Protein AF-E7C5J9-F1 (afdb_monomer_lite)

Structure (mmCIF, N/CA/C/O backbone):
data_AF-E7C5J9-F1
#
_entry.id   AF-E7C5J9-F1
#
loop_
_atom_site.group_PDB
_atom_site.id
_atom_site.type_symbol
_atom_site.label_atom_id
_atom_site.label_alt_id
_atom_site.label_comp_id
_atom_site.label_asym_id
_atom_site.label_entity_id
_atom_site.label_seq_id
_atom_site.pdbx_PDB_ins_code
_atom_site.Cartn_x
_atom_site.Cartn_y
_atom_site.Cartn_z
_atom_site.occupancy
_atom_site.B_iso_or_e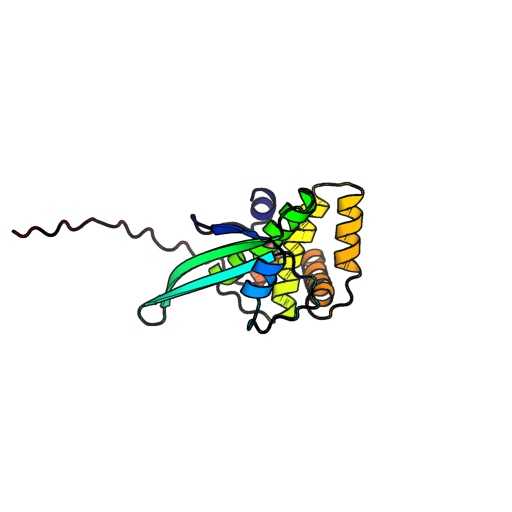quiv
_atom_site.auth_seq_id
_atom_site.auth_comp_id
_atom_site.auth_asym_id
_atom_site.auth_atom_id
_atom_site.pdbx_PDB_model_num
ATOM 1 N N . MET A 1 1 ? -9.333 -7.539 -5.485 1.00 80.88 1 MET A N 1
ATOM 2 C CA . MET A 1 1 ? -8.219 -7.626 -6.460 1.00 80.88 1 MET A CA 1
ATOM 3 C C . MET A 1 1 ? -7.598 -9.024 -6.401 1.00 80.88 1 MET A C 1
ATOM 5 O O . MET A 1 1 ? -7.266 -9.456 -5.305 1.00 80.88 1 MET A O 1
ATOM 9 N N . LYS A 1 2 ? -7.458 -9.752 -7.526 1.00 88.38 2 LYS A N 1
ATOM 10 C CA . LYS A 1 2 ? -6.953 -11.150 -7.525 1.00 88.38 2 LYS A CA 1
ATOM 11 C C . LYS A 1 2 ? -5.525 -11.274 -6.967 1.00 88.38 2 LYS A C 1
ATOM 13 O O . LYS A 1 2 ? -5.235 -12.216 -6.237 1.00 88.38 2 LYS A O 1
ATOM 18 N N . THR A 1 3 ? -4.666 -10.301 -7.271 1.00 94.06 3 THR A N 1
ATOM 19 C CA . THR A 1 3 ? -3.263 -10.265 -6.836 1.00 94.06 3 THR A CA 1
ATOM 20 C C . THR A 1 3 ? -3.117 -10.287 -5.314 1.00 94.06 3 THR A C 1
ATOM 22 O O . THR A 1 3 ? -2.471 -11.189 -4.794 1.00 94.06 3 THR A O 1
ATOM 25 N N . LEU A 1 4 ? -3.787 -9.382 -4.592 1.00 95.50 4 LEU A N 1
ATOM 26 C CA . LEU A 1 4 ? -3.770 -9.357 -3.122 1.00 95.50 4 LEU A CA 1
ATOM 27 C C . LEU A 1 4 ? -4.376 -10.631 -2.506 1.00 95.50 4 LEU A C 1
ATOM 29 O O . LEU A 1 4 ? -3.771 -11.244 -1.629 1.00 95.50 4 LEU A O 1
ATOM 33 N N . ASN A 1 5 ? -5.516 -11.102 -3.030 1.00 93.69 5 ASN A N 1
ATOM 34 C CA . ASN A 1 5 ? -6.182 -12.297 -2.496 1.00 93.69 5 ASN A CA 1
ATOM 35 C C . ASN A 1 5 ? -5.276 -13.537 -2.516 1.00 93.69 5 ASN A C 1
ATOM 37 O O . ASN A 1 5 ? -5.322 -14.350 -1.601 1.00 93.69 5 ASN A O 1
ATOM 41 N N . SER A 1 6 ? -4.438 -13.678 -3.544 1.00 94.94 6 SER A N 1
ATOM 42 C CA . SER A 1 6 ? -3.557 -14.845 -3.687 1.00 94.94 6 SER A CA 1
ATOM 43 C C . SER A 1 6 ? -2.428 -14.939 -2.653 1.00 94.94 6 SER A C 1
ATOM 45 O O . SER A 1 6 ? -1.727 -15.943 -2.631 1.00 94.94 6 SER A O 1
ATOM 47 N N . VAL A 1 7 ? -2.226 -13.904 -1.832 1.00 95.62 7 VAL A N 1
ATOM 48 C CA . VAL A 1 7 ? -1.272 -13.922 -0.712 1.00 95.62 7 VAL A CA 1
ATOM 49 C C . VAL A 1 7 ? -1.974 -13.836 0.648 1.00 95.62 7 VAL A C 1
ATOM 51 O O . VAL A 1 7 ? -1.340 -13.523 1.645 1.00 95.62 7 VAL A O 1
ATOM 54 N N . GLY A 1 8 ? -3.290 -14.073 0.694 1.00 93.94 8 GLY A N 1
ATOM 55 C CA . GLY A 1 8 ? -4.089 -14.001 1.925 1.00 93.94 8 GLY A CA 1
ATOM 56 C C . GLY A 1 8 ? -4.650 -12.610 2.249 1.00 93.94 8 GLY A C 1
ATOM 57 O O . GLY A 1 8 ? -5.379 -12.448 3.228 1.00 93.94 8 GLY A O 1
ATOM 58 N N . ILE A 1 9 ? -4.387 -11.600 1.413 1.00 93.38 9 ILE A N 1
ATOM 59 C CA . ILE A 1 9 ? -4.916 -10.242 1.596 1.00 93.38 9 ILE A CA 1
ATOM 60 C C . ILE A 1 9 ? -6.264 -10.131 0.880 1.00 93.38 9 ILE A C 1
ATOM 62 O O . ILE A 1 9 ? -6.355 -9.799 -0.302 1.00 93.38 9 ILE A O 1
ATOM 66 N N . GLY A 1 10 ? -7.326 -10.426 1.624 1.00 90.00 10 GLY A N 1
ATOM 67 C CA . GLY A 1 10 ? -8.706 -10.334 1.162 1.00 90.00 10 GLY A CA 1
ATOM 68 C C . GLY A 1 10 ? -9.680 -9.987 2.286 1.00 90.00 10 GLY A C 1
ATOM 69 O O . GLY A 1 10 ? -9.298 -9.469 3.339 1.00 90.00 10 GLY A O 1
ATOM 70 N N . GLY A 1 11 ? -10.961 -10.289 2.060 1.00 85.88 11 GLY A N 1
ATOM 71 C CA . GLY A 1 11 ? -12.029 -9.948 3.005 1.00 85.88 11 GLY A CA 1
ATOM 72 C C . GLY A 1 11 ? -12.323 -8.448 3.059 1.00 85.88 11 GLY A C 1
ATOM 73 O O . GLY A 1 11 ? -12.707 -7.942 4.104 1.00 85.88 11 GLY A O 1
ATOM 74 N N . PHE A 1 12 ? -12.101 -7.738 1.949 1.00 87.31 12 PHE A N 1
ATOM 75 C CA . PHE A 1 12 ? -12.487 -6.336 1.827 1.00 87.31 12 PHE A CA 1
ATOM 76 C C . PHE A 1 12 ? -14.011 -6.177 1.963 1.00 87.31 12 PHE A C 1
ATOM 78 O O . PHE A 1 12 ? -14.749 -7.077 1.538 1.00 87.31 12 PHE A O 1
ATOM 85 N N . PRO A 1 13 ? -14.492 -5.037 2.489 1.00 85.56 13 PRO A N 1
ATOM 86 C CA . PRO A 1 13 ? -15.911 -4.708 2.493 1.00 85.56 13 PRO A CA 1
ATOM 87 C C . PRO A 1 13 ? -16.508 -4.782 1.086 1.00 85.56 13 PRO A C 1
ATOM 89 O O . PRO A 1 13 ? -15.818 -4.568 0.087 1.00 85.56 13 PRO A O 1
ATOM 92 N N . ARG A 1 14 ? -17.810 -5.088 1.001 1.00 78.25 14 ARG A N 1
ATOM 93 C CA . ARG A 1 14 ? -18.513 -5.211 -0.291 1.00 78.25 14 ARG A CA 1
ATOM 94 C C . ARG A 1 14 ? -18.443 -3.927 -1.111 1.00 78.25 14 ARG A C 1
ATOM 96 O O . ARG A 1 14 ? -18.386 -3.999 -2.334 1.00 78.25 14 ARG A O 1
ATOM 103 N N . GLU A 1 15 ? -18.441 -2.785 -0.434 1.00 86.38 15 GLU A N 1
ATOM 104 C CA . GLU A 1 15 ? -18.420 -1.469 -1.053 1.00 86.38 15 GLU A CA 1
ATOM 105 C C . GLU A 1 15 ? -17.165 -0.716 -0.623 1.00 86.38 15 GLU A C 1
ATOM 107 O O . GLU A 1 15 ? -17.051 -0.211 0.491 1.00 86.38 15 GLU A O 1
ATOM 112 N N . VAL A 1 16 ? -16.206 -0.650 -1.541 1.00 93.19 16 VAL A N 1
ATOM 113 C CA . VAL A 1 16 ? -15.041 0.223 -1.445 1.00 93.19 16 VAL A CA 1
ATOM 114 C C . VAL A 1 16 ? -15.164 1.234 -2.577 1.00 93.19 16 VAL A C 1
ATOM 116 O O . VAL A 1 16 ? -15.090 0.874 -3.754 1.00 93.19 16 VAL A O 1
ATOM 119 N N . GLY A 1 17 ? -15.412 2.498 -2.235 1.00 95.94 17 GLY A N 1
ATOM 120 C CA . GLY A 1 17 ? -15.543 3.561 -3.222 1.00 95.94 17 GLY A CA 1
ATOM 121 C C . GLY A 1 17 ? -14.206 3.815 -3.908 1.00 95.94 17 GLY A C 1
ATOM 122 O O . GLY A 1 17 ? -13.194 3.969 -3.237 1.00 95.94 17 GLY A O 1
ATOM 123 N N . ILE A 1 18 ? -14.189 3.895 -5.237 1.00 96.56 18 ILE A N 1
ATOM 124 C CA . ILE A 1 18 ? -12.999 4.289 -6.001 1.00 96.56 18 ILE A CA 1
ATOM 125 C C . ILE A 1 18 ? -13.333 5.556 -6.788 1.00 96.56 18 ILE A C 1
ATOM 127 O O . ILE A 1 18 ? -14.399 5.669 -7.409 1.00 96.56 18 ILE A O 1
ATOM 131 N N . ARG A 1 19 ? -12.438 6.542 -6.727 1.00 97.56 19 ARG A N 1
ATOM 132 C CA . ARG A 1 19 ? -12.560 7.836 -7.399 1.00 97.56 19 ARG A CA 1
ATOM 133 C C . ARG A 1 19 ? -11.245 8.167 -8.093 1.00 97.56 19 ARG A C 1
ATOM 135 O O . ARG A 1 19 ? -10.220 8.314 -7.440 1.00 97.56 19 ARG A O 1
ATOM 142 N N . LEU A 1 20 ? -11.283 8.312 -9.413 1.00 97.50 20 LEU A N 1
ATOM 143 C CA . LEU A 1 20 ? -10.169 8.893 -10.155 1.00 97.50 20 LEU A CA 1
ATOM 144 C C . LEU A 1 20 ? -10.219 10.415 -9.997 1.00 97.50 20 LEU A C 1
ATOM 146 O O . LEU A 1 20 ? -11.260 11.023 -10.247 1.00 97.50 20 LEU A O 1
ATOM 150 N N . VAL A 1 21 ? -9.115 11.019 -9.572 1.00 96.75 21 VAL A N 1
ATOM 151 C CA . VAL A 1 21 ? -9.021 12.452 -9.265 1.00 96.75 21 VAL A CA 1
ATOM 152 C C . VAL A 1 21 ? -7.814 13.082 -9.945 1.00 96.75 21 VAL A C 1
A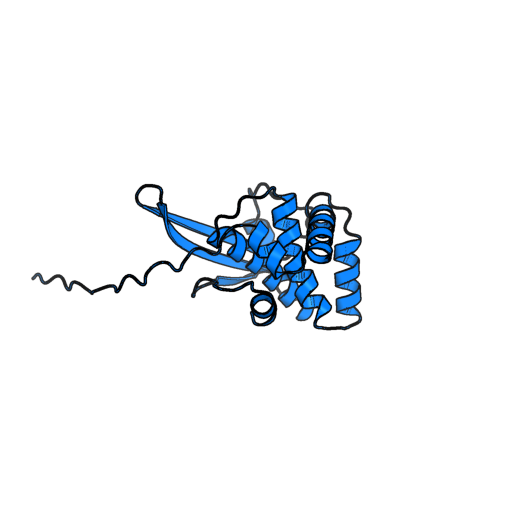TOM 154 O O . VAL A 1 21 ? -6.836 12.402 -10.246 1.00 96.75 21 VAL A O 1
ATOM 157 N N . ASP A 1 22 ? -7.869 14.383 -10.210 1.00 95.62 22 ASP A N 1
ATOM 158 C CA . ASP A 1 22 ? -6.675 15.136 -10.598 1.00 95.62 22 ASP A CA 1
ATOM 159 C C . ASP A 1 22 ? -5.818 15.547 -9.389 1.00 95.62 22 ASP A C 1
ATOM 161 O O . ASP A 1 22 ? -6.184 15.367 -8.224 1.00 95.62 22 ASP A O 1
ATOM 165 N N . ARG A 1 23 ? -4.645 16.115 -9.686 1.00 92.50 23 ARG A N 1
ATOM 166 C CA . ARG A 1 23 ? -3.678 16.594 -8.694 1.00 92.50 23 ARG A CA 1
ATOM 167 C C . ARG A 1 23 ? -4.274 17.645 -7.757 1.00 92.50 23 ARG A C 1
ATOM 169 O O . ARG A 1 23 ? -3.987 17.622 -6.563 1.00 92.50 23 ARG A O 1
ATOM 176 N N . TYR A 1 24 ? -5.093 18.557 -8.276 1.00 92.19 24 TYR A N 1
ATOM 177 C CA . TYR A 1 24 ? -5.698 19.618 -7.4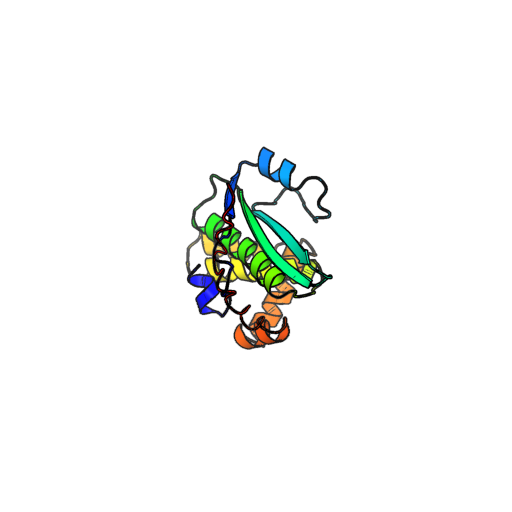75 1.00 92.19 24 TYR A CA 1
ATOM 178 C C . TYR A 1 24 ? -6.692 19.039 -6.463 1.00 92.19 24 TYR A C 1
ATOM 180 O O . TYR A 1 24 ? -6.639 19.361 -5.274 1.00 92.19 24 TYR A O 1
ATOM 188 N N . GLN A 1 25 ? -7.557 18.131 -6.914 1.00 94.38 25 GLN A N 1
ATOM 189 C CA . GLN A 1 25 ? -8.491 17.398 -6.068 1.00 94.38 25 GLN A CA 1
ATOM 190 C C . GLN A 1 25 ? -7.759 16.569 -5.007 1.00 94.38 25 GLN A C 1
ATOM 192 O O . GLN A 1 25 ? -8.130 16.638 -3.835 1.00 94.38 25 GLN A O 1
ATOM 197 N N . LEU A 1 26 ? -6.707 15.835 -5.383 1.00 92.00 26 LEU A N 1
ATOM 198 C CA . LEU A 1 26 ? -5.940 15.006 -4.449 1.00 92.00 26 LEU A CA 1
ATOM 199 C C . LEU A 1 26 ? -5.256 15.855 -3.366 1.00 92.00 26 LEU A C 1
ATOM 201 O O . LEU A 1 26 ? -5.423 15.574 -2.181 1.00 92.00 26 LEU A O 1
ATOM 205 N N . ASN A 1 27 ? -4.598 16.952 -3.751 1.00 89.50 27 ASN A N 1
ATOM 206 C CA . ASN A 1 27 ? -3.965 17.888 -2.814 1.00 89.50 27 ASN A CA 1
ATOM 207 C C . ASN A 1 27 ? -4.985 18.541 -1.868 1.00 89.50 27 ASN A C 1
ATOM 209 O O . ASN A 1 27 ? -4.711 18.772 -0.691 1.00 89.50 27 ASN A O 1
ATOM 213 N N . ARG A 1 28 ? -6.191 18.839 -2.361 1.00 89.94 28 ARG A N 1
ATOM 214 C CA . ARG A 1 28 ? -7.279 19.336 -1.512 1.00 89.94 28 ARG A CA 1
ATOM 215 C C . ARG A 1 28 ? -7.776 18.288 -0.527 1.00 89.94 28 ARG A C 1
ATOM 217 O O . ARG A 1 28 ? -8.102 18.638 0.603 1.00 89.94 28 ARG A O 1
ATOM 224 N N . LEU A 1 29 ? -7.878 17.034 -0.957 1.00 90.19 29 LEU A N 1
ATOM 225 C CA . LEU A 1 29 ? -8.352 15.932 -0.124 1.00 90.19 29 LEU A CA 1
ATOM 226 C C . LEU A 1 29 ? -7.354 15.553 0.971 1.00 90.19 29 LEU A C 1
ATOM 228 O O . LEU A 1 29 ? -7.808 15.077 2.015 1.00 90.19 29 LEU A O 1
ATOM 232 N N . SER A 1 30 ? -6.057 15.763 0.731 1.00 84.62 30 SER A N 1
ATOM 233 C CA . SER A 1 30 ? -4.973 15.493 1.679 1.00 84.62 30 SER A CA 1
ATOM 234 C C . SER A 1 30 ? -4.650 16.662 2.615 1.00 84.62 30 SER A C 1
ATOM 236 O O . SER A 1 30 ? -3.973 16.469 3.624 1.00 84.62 30 SER A O 1
ATOM 238 N N . LYS A 1 31 ? -5.157 17.869 2.333 1.00 82.75 31 LYS A N 1
ATOM 239 C CA . LYS A 1 31 ? -4.936 19.052 3.174 1.00 82.75 31 LYS A CA 1
ATOM 240 C C . LYS A 1 31 ? -5.426 18.811 4.607 1.00 82.75 31 LYS A C 1
ATOM 242 O O . LYS A 1 31 ? -6.578 18.444 4.820 1.00 82.75 31 LYS A O 1
ATOM 247 N N . GLY A 1 32 ? -4.558 19.081 5.582 1.00 71.25 32 GLY A N 1
ATOM 248 C CA . GLY A 1 32 ? -4.867 18.926 7.007 1.00 71.25 32 GLY A CA 1
ATOM 249 C C . GLY A 1 32 ? -4.717 17.499 7.539 1.00 71.25 32 GLY A C 1
ATOM 250 O O . GLY A 1 32 ? -4.931 17.283 8.727 1.00 71.25 32 GLY A O 1
ATOM 251 N N . LEU A 1 33 ? -4.326 16.536 6.700 1.00 73.56 33 LEU A N 1
ATOM 252 C CA . LEU A 1 33 ? -3.872 15.234 7.176 1.00 73.56 33 LEU A CA 1
ATOM 253 C C . LEU A 1 33 ? -2.395 15.363 7.587 1.00 73.56 33 LEU A C 1
ATOM 255 O O . LEU A 1 33 ? -1.595 15.904 6.824 1.00 73.56 33 LEU A O 1
ATOM 259 N N . SER A 1 34 ? -2.026 14.878 8.778 1.00 60.75 34 SER A N 1
ATOM 260 C CA . SER A 1 34 ? -0.630 14.793 9.253 1.00 60.75 34 SER A CA 1
ATOM 261 C C . SER A 1 34 ? 0.134 13.690 8.516 1.00 60.75 34 SER A C 1
ATOM 263 O O . SER A 1 34 ? 0.598 12.720 9.108 1.00 60.75 34 SER A O 1
ATOM 265 N N . LEU A 1 35 ? 0.201 13.812 7.197 1.00 65.56 35 LEU A N 1
ATOM 266 C CA . LEU A 1 35 ? 0.878 12.887 6.308 1.00 65.56 35 LEU A CA 1
ATOM 267 C C . LEU A 1 35 ? 2.255 13.458 5.976 1.00 65.56 35 LEU A C 1
ATOM 269 O O . LEU A 1 35 ? 2.397 14.655 5.721 1.00 65.56 35 LEU A O 1
ATOM 273 N N . HIS A 1 36 ? 3.268 12.597 5.946 1.00 56.62 36 HIS A N 1
ATOM 274 C CA . HIS A 1 36 ? 4.552 12.952 5.355 1.00 56.62 36 HIS A CA 1
ATOM 275 C C . HIS A 1 36 ? 4.327 13.006 3.838 1.00 56.62 36 HIS A C 1
ATOM 277 O O . HIS A 1 36 ? 4.139 11.970 3.209 1.00 56.62 36 HIS A O 1
ATOM 283 N N . ILE A 1 37 ? 4.181 14.198 3.253 1.00 60.97 37 ILE A N 1
ATOM 284 C CA . ILE A 1 37 ? 3.885 14.356 1.821 1.00 60.97 37 ILE A CA 1
ATOM 285 C C . ILE A 1 37 ? 4.925 15.284 1.206 1.00 60.97 37 ILE A C 1
ATOM 287 O O . ILE A 1 37 ? 4.809 16.501 1.309 1.00 60.97 37 ILE A O 1
ATOM 291 N N . ASN A 1 38 ? 5.877 14.722 0.464 1.00 56.84 38 ASN A N 1
ATOM 292 C CA . ASN A 1 38 ? 6.837 15.493 -0.335 1.00 56.84 38 ASN A CA 1
ATOM 293 C C . ASN A 1 38 ? 6.284 15.836 -1.738 1.00 56.84 38 ASN A C 1
ATOM 295 O O . ASN A 1 38 ? 7.003 15.815 -2.727 1.00 56.84 38 ASN A O 1
ATOM 299 N N . GLY A 1 39 ? 4.977 16.099 -1.862 1.00 58.72 39 GLY A N 1
ATOM 300 C CA . GLY A 1 39 ? 4.305 16.414 -3.139 1.00 58.72 39 GLY A CA 1
ATOM 301 C C . GLY A 1 39 ? 4.057 15.228 -4.092 1.00 58.72 39 GLY A C 1
ATOM 302 O O . GLY A 1 39 ? 3.353 15.378 -5.090 1.00 58.72 39 GLY A O 1
ATOM 303 N N . GLU A 1 40 ? 4.560 14.039 -3.762 1.00 74.44 40 GLU A N 1
ATOM 304 C CA . GLU A 1 40 ? 4.563 12.837 -4.615 1.00 74.44 40 GLU A CA 1
ATOM 305 C C . GLU A 1 40 ? 3.278 11.988 -4.549 1.00 74.44 40 GLU A C 1
ATOM 307 O O . GLU A 1 40 ? 3.107 11.083 -5.360 1.00 74.44 40 GLU A O 1
ATOM 312 N N . MET A 1 41 ? 2.351 12.265 -3.622 1.00 84.50 41 MET A N 1
ATOM 313 C CA . MET A 1 41 ? 1.168 11.427 -3.350 1.00 84.50 41 MET A CA 1
ATOM 314 C C . MET A 1 41 ? 0.400 11.053 -4.628 1.00 84.50 41 MET A C 1
ATOM 316 O O . MET A 1 41 ? -0.021 11.933 -5.377 1.00 84.50 41 MET A O 1
ATOM 320 N N . ARG A 1 42 ? 0.179 9.762 -4.888 1.00 92.56 42 ARG A N 1
ATOM 321 C CA . ARG A 1 42 ? -0.552 9.289 -6.087 1.00 92.56 42 ARG A CA 1
ATOM 322 C C . ARG A 1 42 ? -1.870 8.589 -5.762 1.00 92.56 42 ARG A C 1
ATOM 324 O O . ARG A 1 42 ? -2.684 8.376 -6.660 1.00 92.56 42 ARG A O 1
ATOM 331 N N . GLY A 1 43 ? -2.093 8.293 -4.487 1.00 94.62 43 GLY A N 1
ATOM 332 C CA . GLY A 1 43 ? -3.313 7.717 -3.949 1.00 94.62 43 GLY A CA 1
ATOM 333 C C . GLY A 1 43 ? -3.623 8.290 -2.567 1.00 94.62 43 GLY A C 1
ATOM 334 O O . GLY A 1 43 ? -2.772 8.926 -1.946 1.00 94.62 43 GLY A O 1
ATOM 335 N N . LEU A 1 44 ? -4.870 8.140 -2.132 1.00 94.94 44 LEU A N 1
ATOM 336 C CA . LEU A 1 44 ? -5.297 8.430 -0.770 1.00 94.94 44 LEU A CA 1
ATOM 337 C C . LEU A 1 44 ? -6.478 7.537 -0.396 1.00 94.94 44 LEU A C 1
ATOM 339 O O . LEU A 1 44 ? -7.510 7.552 -1.072 1.00 94.94 44 LEU A O 1
ATOM 343 N N . THR A 1 45 ? -6.379 6.870 0.746 1.00 95.62 45 THR A N 1
ATOM 344 C CA . THR A 1 45 ? -7.492 6.156 1.370 1.00 95.62 45 THR A CA 1
ATOM 345 C C . THR A 1 45 ? -8.119 7.002 2.468 1.00 95.62 45 THR A C 1
ATOM 347 O O . THR A 1 45 ? -7.452 7.438 3.404 1.00 95.62 45 THR A O 1
ATOM 350 N N . LYS A 1 46 ? -9.437 7.207 2.388 1.00 94.50 46 LYS A N 1
ATOM 351 C CA . LYS A 1 46 ? -10.249 7.733 3.490 1.00 94.50 46 LYS A CA 1
ATOM 352 C C . LYS A 1 46 ? -11.132 6.628 4.041 1.00 94.50 46 LYS A C 1
ATOM 354 O O . LYS A 1 46 ? -11.970 6.096 3.315 1.00 94.50 46 LYS A O 1
ATOM 359 N N . SER A 1 47 ? -10.960 6.335 5.324 1.00 92.88 47 SER A N 1
ATOM 360 C CA . SER A 1 47 ? -11.776 5.383 6.071 1.00 92.88 47 SER A CA 1
ATOM 361 C C . SER A 1 47 ? -12.541 6.125 7.158 1.00 92.88 47 SER A C 1
ATOM 363 O O . SER A 1 47 ? -11.960 6.920 7.893 1.00 92.88 47 SER A O 1
ATOM 365 N N . VAL A 1 48 ? -13.842 5.875 7.246 1.00 91.75 48 VAL A N 1
ATOM 366 C CA . VAL A 1 48 ? -14.717 6.404 8.296 1.00 91.75 48 VAL A CA 1
ATOM 367 C C . VAL A 1 48 ? -15.354 5.217 8.993 1.00 91.75 48 VAL A C 1
ATOM 369 O O . VAL A 1 48 ? -15.867 4.325 8.323 1.00 91.75 48 VAL A O 1
ATOM 372 N N . GLU A 1 49 ? -15.334 5.203 10.320 1.00 91.38 49 GLU A N 1
ATOM 373 C CA . GLU A 1 49 ? -16.049 4.210 11.120 1.00 91.38 49 GLU A CA 1
ATOM 374 C C . GLU A 1 49 ? -17.270 4.824 11.794 1.00 91.38 49 GLU A C 1
ATOM 376 O O . GLU A 1 49 ? -17.277 5.996 12.168 1.00 91.38 49 GLU A O 1
ATOM 381 N N . THR A 1 50 ? -18.310 4.010 11.947 1.00 91.12 50 THR A N 1
ATOM 382 C CA . THR A 1 50 ? -19.455 4.325 12.800 1.00 91.12 50 THR A CA 1
ATOM 383 C C . THR A 1 50 ? -19.346 3.501 14.071 1.00 91.12 50 THR A C 1
ATOM 385 O O . THR A 1 50 ? -19.147 2.282 14.018 1.00 91.12 50 THR A O 1
ATOM 388 N N . LEU A 1 51 ? -19.461 4.179 15.211 1.00 91.94 51 LEU A N 1
ATOM 389 C CA . LEU A 1 51 ? -19.365 3.577 16.534 1.00 91.94 51 LEU A CA 1
ATOM 390 C C . LEU A 1 51 ? -20.738 3.566 17.209 1.00 91.94 51 LEU A C 1
ATOM 392 O O . LEU A 1 51 ? -21.409 4.592 17.269 1.00 91.94 51 LEU A O 1
ATOM 396 N N . GLU A 1 52 ? -21.109 2.432 17.794 1.00 92.56 52 GLU A N 1
ATOM 397 C CA . GLU A 1 52 ? -22.234 2.315 18.726 1.00 92.56 52 GLU A CA 1
ATOM 398 C C . GLU A 1 52 ? -21.709 1.733 20.040 1.00 92.56 52 GLU A C 1
ATOM 400 O O . GLU A 1 52 ? -21.053 0.690 20.056 1.00 92.56 52 GLU A O 1
ATOM 405 N N . GLY A 1 53 ? -21.939 2.431 21.156 1.00 90.38 53 GLY A N 1
ATOM 406 C CA . GLY A 1 53 ? -21.438 1.998 22.467 1.00 90.38 53 GLY A CA 1
ATOM 407 C C . GLY A 1 53 ? -19.914 1.804 22.513 1.00 90.38 53 GLY A C 1
ATOM 408 O O . GLY A 1 53 ? -19.431 0.886 23.171 1.00 90.38 53 GLY A O 1
ATOM 409 N N . GLY A 1 54 ? -19.158 2.611 21.758 1.00 86.56 54 GLY A N 1
ATOM 410 C CA . GLY A 1 54 ? -17.696 2.517 21.663 1.00 86.56 54 GLY A CA 1
ATOM 411 C C . GLY A 1 54 ? -17.171 1.352 20.814 1.00 86.56 54 GLY A C 1
ATOM 412 O O . GLY A 1 54 ? -15.961 1.152 20.746 1.00 86.56 54 GLY A O 1
ATOM 413 N N . LYS A 1 55 ? -18.047 0.584 20.155 1.00 85.88 55 LYS A N 1
ATOM 414 C CA . LYS A 1 55 ? -17.670 -0.511 19.251 1.00 85.88 55 LYS A CA 1
ATOM 415 C C . LYS A 1 55 ? -17.954 -0.130 17.806 1.00 85.88 55 LYS A C 1
ATOM 417 O O . LYS A 1 55 ? -19.005 0.435 17.512 1.00 85.88 55 LYS A O 1
ATOM 422 N N . ARG A 1 56 ? -17.043 -0.481 16.895 1.00 88.38 56 ARG A N 1
ATOM 423 C CA . ARG A 1 56 ? -17.253 -0.282 15.458 1.00 88.38 56 ARG A CA 1
ATOM 424 C C . ARG A 1 56 ? -18.359 -1.200 14.948 1.00 88.38 56 ARG A C 1
ATOM 426 O O . ARG A 1 56 ? -18.240 -2.419 15.060 1.00 88.38 56 ARG A O 1
ATOM 433 N N . VAL A 1 57 ? -19.407 -0.604 14.385 1.00 90.06 57 VAL A N 1
ATOM 434 C CA . VAL A 1 57 ? -20.550 -1.320 13.791 1.00 90.06 57 VAL A CA 1
ATOM 435 C C . VAL A 1 57 ? -20.587 -1.234 12.271 1.00 90.06 57 VAL A C 1
ATOM 437 O O . VAL A 1 57 ? -21.159 -2.116 11.638 1.00 90.06 57 VAL A O 1
ATOM 440 N N . ASP A 1 58 ? -19.959 -0.209 11.696 1.00 89.81 58 ASP A N 1
ATOM 441 C CA . ASP A 1 58 ? -19.854 -0.019 10.252 1.00 89.81 58 ASP A CA 1
ATOM 442 C C . ASP A 1 58 ? -18.551 0.705 9.893 1.00 89.81 58 ASP A C 1
ATOM 444 O O . ASP A 1 58 ? -17.968 1.419 10.721 1.00 89.81 58 ASP A O 1
ATOM 448 N N . SER A 1 59 ? -18.111 0.536 8.651 1.00 91.69 59 SER A N 1
ATOM 449 C CA . SER A 1 59 ? -16.987 1.256 8.065 1.00 91.69 59 SER A CA 1
ATOM 450 C C . SER A 1 59 ? -17.237 1.558 6.591 1.00 91.69 59 SER A C 1
ATOM 452 O O . SER A 1 59 ? -17.826 0.778 5.844 1.00 91.69 59 SER A O 1
ATOM 454 N N . LYS A 1 60 ? -16.780 2.733 6.156 1.00 95.19 60 LYS A N 1
ATOM 455 C CA . LYS A 1 60 ? -16.853 3.180 4.763 1.00 95.19 60 LYS A CA 1
ATOM 456 C C . LYS A 1 60 ? -15.481 3.605 4.289 1.00 95.19 60 LYS A C 1
ATOM 458 O O . LYS A 1 60 ? -14.811 4.398 4.949 1.00 95.19 60 LYS A O 1
ATOM 463 N N . HIS A 1 61 ? -15.107 3.127 3.107 1.00 96.25 61 HIS A N 1
ATOM 464 C CA . HIS A 1 61 ? -13.817 3.419 2.493 1.00 96.25 61 HIS A CA 1
ATOM 465 C C . HIS A 1 61 ? -13.999 4.106 1.153 1.00 96.25 61 HIS A C 1
ATOM 467 O O . HIS A 1 61 ? -14.829 3.700 0.337 1.00 96.25 61 HIS A O 1
ATOM 473 N N . THR A 1 62 ? -13.195 5.133 0.906 1.00 97.56 62 THR A N 1
ATOM 474 C CA . THR A 1 62 ? -13.049 5.736 -0.417 1.00 97.56 62 THR A CA 1
ATOM 475 C C . THR A 1 62 ? -11.576 5.895 -0.753 1.00 97.56 62 THR A C 1
ATOM 477 O O . THR A 1 62 ? -10.822 6.503 0.003 1.00 97.56 62 THR A O 1
ATOM 480 N N . LEU A 1 63 ? -11.192 5.354 -1.902 1.00 97.38 63 LEU A N 1
ATOM 481 C CA . LEU A 1 63 ? -9.859 5.412 -2.474 1.00 97.38 63 LEU A CA 1
ATOM 482 C C . LEU A 1 63 ? -9.880 6.465 -3.575 1.00 97.38 63 LEU A C 1
ATOM 484 O O . LEU A 1 63 ? -10.681 6.387 -4.513 1.00 97.38 63 LEU A O 1
ATOM 488 N N . TYR A 1 64 ? -8.997 7.442 -3.464 1.00 97.44 64 TYR A N 1
ATOM 489 C CA . TYR A 1 64 ? -8.801 8.490 -4.451 1.00 97.44 64 TYR A CA 1
ATOM 490 C C . TYR A 1 64 ? -7.490 8.223 -5.170 1.00 97.44 64 TYR A C 1
ATOM 492 O O . TYR A 1 64 ? -6.440 8.263 -4.541 1.00 97.44 64 TYR A O 1
ATOM 500 N N . LEU A 1 65 ? -7.542 7.929 -6.467 1.00 97.12 65 LEU A N 1
ATOM 501 C CA . LEU A 1 65 ? -6.359 7.599 -7.262 1.00 97.12 65 LEU A CA 1
ATOM 502 C C . LEU A 1 65 ? -6.104 8.698 -8.286 1.00 97.12 65 LEU A C 1
ATOM 504 O O . LEU A 1 65 ? -7.041 9.160 -8.945 1.00 97.12 65 LEU A O 1
ATOM 508 N N . LEU A 1 66 ? -4.847 9.099 -8.452 1.00 96.25 66 LEU A N 1
ATOM 509 C CA . LEU A 1 66 ? -4.479 10.073 -9.470 1.00 96.25 66 LEU A CA 1
ATOM 510 C C . LEU A 1 66 ? -4.777 9.518 -10.872 1.00 96.25 66 LEU A C 1
ATOM 512 O O . LEU A 1 66 ? -4.347 8.424 -11.241 1.00 96.25 66 LEU A O 1
ATOM 516 N N . LYS A 1 67 ? -5.539 10.277 -11.659 1.00 95.75 67 LYS A N 1
ATOM 517 C CA . LYS A 1 67 ? -5.923 9.907 -13.027 1.00 95.75 67 LYS A CA 1
ATOM 518 C C . LYS A 1 67 ? -4.777 10.116 -14.029 1.00 95.75 67 LYS A C 1
ATOM 520 O O . LYS A 1 67 ? -3.856 10.885 -13.776 1.00 95.75 67 LYS A O 1
ATOM 525 N N . HIS A 1 68 ? -4.890 9.472 -15.194 1.00 94.75 68 HIS A N 1
ATOM 526 C CA . HIS A 1 68 ? -3.922 9.525 -16.308 1.00 94.75 68 HIS A CA 1
ATOM 527 C C . HIS A 1 68 ? -2.542 8.910 -16.017 1.00 94.75 68 HIS A C 1
ATOM 529 O O . HIS A 1 68 ? -1.559 9.259 -16.665 1.00 94.75 68 HIS A O 1
ATOM 535 N N . LEU A 1 69 ? -2.477 7.961 -15.079 1.00 94.62 69 LEU A N 1
ATOM 536 C CA . LEU A 1 69 ? -1.290 7.137 -14.857 1.00 94.62 69 LEU A CA 1
ATOM 537 C C . LEU A 1 69 ? -1.305 5.880 -15.739 1.00 94.62 69 LEU A C 1
ATOM 539 O O . LEU A 1 69 ? -2.386 5.384 -16.082 1.00 94.62 69 LEU A O 1
ATOM 543 N N . PRO A 1 70 ? -0.132 5.320 -16.083 1.00 96.19 70 PRO A N 1
ATOM 544 C CA . PRO A 1 70 ? -0.061 4.033 -16.761 1.00 96.19 70 PRO A CA 1
ATOM 545 C C . PRO A 1 70 ? -0.764 2.936 -15.954 1.00 96.19 70 PRO A C 1
ATOM 547 O O . PRO A 1 70 ? -0.693 2.910 -14.725 1.00 96.19 70 PRO A O 1
ATOM 550 N N . ALA A 1 71 ? -1.415 1.998 -16.646 1.00 96.38 71 ALA A N 1
ATOM 551 C CA . ALA A 1 71 ? -2.276 0.995 -16.013 1.00 96.38 71 ALA A CA 1
ATOM 552 C C . ALA A 1 71 ? -1.563 0.176 -14.923 1.00 96.38 71 ALA A C 1
ATOM 554 O O . ALA A 1 71 ? -2.148 -0.087 -13.875 1.00 96.38 71 ALA A O 1
ATOM 555 N N . LEU A 1 72 ? -0.293 -0.183 -15.148 1.00 97.12 72 LEU A N 1
ATOM 556 C CA . LEU A 1 72 ? 0.515 -0.905 -14.165 1.00 97.12 72 LEU A CA 1
ATOM 557 C C . LEU A 1 72 ? 0.713 -0.094 -12.879 1.00 97.12 72 LEU A C 1
ATOM 559 O O . LEU A 1 72 ? 0.582 -0.636 -11.786 1.00 97.12 72 LEU A O 1
ATOM 563 N N . GLU A 1 73 ? 1.016 1.196 -13.010 1.00 96.44 73 GLU A N 1
ATOM 564 C CA . GLU A 1 73 ? 1.217 2.081 -11.866 1.00 96.44 73 GLU A CA 1
ATOM 565 C C . GLU A 1 73 ? -0.093 2.311 -11.111 1.00 96.44 73 GLU A C 1
ATOM 567 O O . GLU A 1 73 ? -0.124 2.188 -9.890 1.00 96.44 73 GLU A O 1
ATOM 572 N N . LEU A 1 74 ? -1.191 2.550 -11.836 1.00 97.06 74 LEU A N 1
ATOM 573 C CA . LEU A 1 74 ? -2.520 2.699 -11.243 1.00 97.06 74 LEU A CA 1
ATOM 574 C C . LEU A 1 74 ? -2.937 1.449 -10.456 1.00 97.06 74 LEU A C 1
ATOM 576 O O . LEU A 1 74 ? -3.523 1.559 -9.383 1.00 97.06 74 LEU A O 1
ATOM 580 N N . GLU A 1 75 ? -2.628 0.259 -10.970 1.00 97.50 75 GLU A N 1
ATOM 581 C CA . GLU A 1 75 ? -2.893 -1.000 -10.275 1.00 97.50 75 GLU A CA 1
ATOM 582 C C . GLU A 1 75 ? -2.018 -1.184 -9.031 1.00 97.50 75 GLU A C 1
ATOM 584 O O . GLU A 1 75 ? -2.507 -1.698 -8.024 1.00 97.50 75 GLU A O 1
ATOM 589 N N . GLY A 1 76 ? -0.757 -0.744 -9.078 1.00 97.75 76 GLY A N 1
ATOM 590 C CA . GLY A 1 76 ? 0.116 -0.684 -7.906 1.00 97.75 76 GLY A CA 1
ATOM 591 C C . GLY A 1 76 ? -0.466 0.222 -6.825 1.00 97.75 76 GLY A C 1
ATOM 592 O O . GLY A 1 76 ? -0.701 -0.234 -5.708 1.00 97.75 76 GLY A O 1
ATOM 593 N N . ILE A 1 77 ? -0.812 1.461 -7.186 1.00 97.25 77 ILE A N 1
ATOM 594 C CA . ILE A 1 77 ? -1.424 2.429 -6.267 1.00 97.25 77 ILE A CA 1
ATOM 595 C C . ILE A 1 77 ? -2.725 1.862 -5.693 1.00 97.25 77 ILE A C 1
ATOM 597 O O . I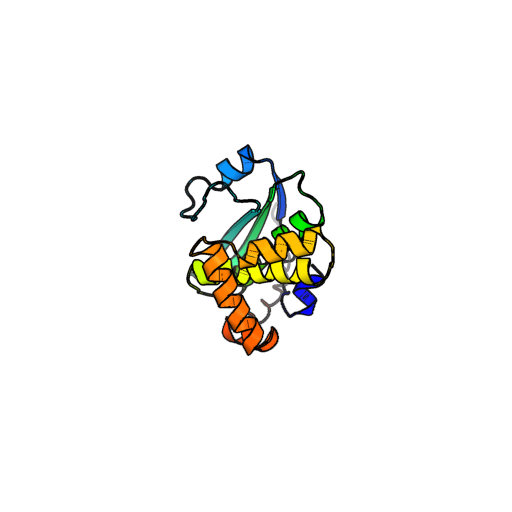LE A 1 77 ? -2.926 1.893 -4.486 1.00 97.25 77 ILE A O 1
ATOM 601 N N . LEU A 1 78 ? -3.593 1.275 -6.522 1.00 97.81 78 LEU A N 1
ATOM 602 C CA . LEU A 1 78 ? -4.811 0.625 -6.035 1.00 97.81 78 LEU A CA 1
ATOM 603 C C . LEU A 1 78 ? -4.498 -0.485 -5.021 1.00 97.81 78 LEU A C 1
ATOM 605 O O . LEU A 1 78 ? -5.206 -0.610 -4.023 1.00 97.81 78 LEU A O 1
ATOM 609 N N . ALA A 1 79 ? -3.462 -1.293 -5.260 1.00 98.19 79 ALA A N 1
ATOM 610 C CA . ALA A 1 79 ? -3.041 -2.310 -4.307 1.00 98.19 79 ALA A CA 1
ATOM 611 C C . ALA A 1 79 ? -2.563 -1.683 -2.994 1.00 98.19 79 ALA A C 1
ATOM 613 O O . ALA A 1 79 ? -3.005 -2.130 -1.943 1.00 98.19 79 ALA A O 1
ATOM 614 N N . HIS A 1 80 ? -1.728 -0.643 -3.050 1.00 98.00 80 HIS A N 1
ATOM 615 C CA . HIS A 1 80 ? -1.266 0.106 -1.879 1.00 98.00 80 HIS A CA 1
ATOM 616 C C . HIS A 1 80 ? -2.445 0.665 -1.065 1.00 98.00 80 HIS A C 1
ATOM 618 O O . HIS A 1 80 ? -2.556 0.404 0.130 1.00 98.00 80 HIS A O 1
ATOM 624 N N . GLU A 1 81 ? -3.392 1.340 -1.711 1.00 97.62 81 GLU A N 1
ATOM 625 C CA . GLU A 1 81 ? -4.557 1.912 -1.028 1.00 97.62 81 GLU A CA 1
ATOM 626 C C . GLU A 1 81 ? -5.480 0.838 -0.426 1.00 97.62 81 GLU A C 1
ATOM 628 O O . GLU A 1 81 ? -5.995 0.974 0.685 1.00 97.62 81 GLU A O 1
ATOM 633 N N . LEU A 1 82 ? -5.646 -0.299 -1.104 1.00 97.38 82 LEU A N 1
ATOM 634 C CA . LEU A 1 82 ? -6.376 -1.431 -0.532 1.00 97.38 82 LEU A CA 1
ATOM 635 C C . LEU A 1 82 ? -5.674 -2.017 0.703 1.00 97.38 82 LEU A C 1
ATOM 637 O O . LEU A 1 82 ? -6.357 -2.512 1.597 1.00 97.38 82 LEU A O 1
ATOM 641 N N . MET A 1 83 ? -4.347 -1.944 0.810 1.00 97.38 83 MET A N 1
ATOM 642 C CA . MET A 1 83 ? -3.635 -2.393 2.014 1.00 97.38 83 MET A CA 1
ATOM 643 C C . MET A 1 83 ? -3.983 -1.526 3.231 1.00 97.38 83 MET A C 1
ATOM 645 O O . MET A 1 83 ? -4.169 -2.074 4.319 1.00 97.38 83 MET A O 1
ATOM 649 N N . HIS A 1 84 ? -4.193 -0.215 3.055 1.00 96.50 84 HIS A N 1
ATOM 650 C CA . HIS A 1 84 ? -4.716 0.643 4.127 1.00 96.50 84 HIS A CA 1
ATOM 651 C C . HIS A 1 84 ? -6.112 0.206 4.578 1.00 96.50 84 HIS A C 1
ATOM 653 O O . HIS A 1 84 ? -6.369 0.122 5.780 1.00 96.50 84 HIS A O 1
ATOM 659 N N . VAL A 1 85 ? -7.004 -0.125 3.636 1.00 96.19 85 VAL A N 1
ATOM 660 C CA . VAL A 1 85 ? -8.329 -0.684 3.964 1.00 96.19 85 VAL A CA 1
ATOM 661 C C . VAL A 1 85 ? -8.180 -1.986 4.752 1.00 96.19 85 VAL A C 1
ATOM 663 O O . VAL A 1 85 ? -8.840 -2.171 5.771 1.00 96.19 85 VAL A O 1
ATOM 666 N N . TRP A 1 86 ? -7.283 -2.876 4.324 1.00 95.69 86 TRP A N 1
ATOM 667 C CA . TRP A 1 86 ? -7.055 -4.158 4.993 1.00 95.69 86 TRP A CA 1
ATOM 668 C C . TRP A 1 86 ? -6.600 -3.987 6.449 1.00 95.69 86 TRP A C 1
ATOM 670 O O . TRP A 1 86 ? -7.144 -4.659 7.331 1.00 95.69 86 TRP A O 1
ATOM 680 N N . LEU A 1 87 ? -5.656 -3.071 6.703 1.00 95.00 87 LEU A N 1
ATOM 681 C CA . LEU A 1 87 ? -5.180 -2.733 8.049 1.00 95.00 87 LEU A CA 1
ATOM 682 C C . LEU A 1 87 ? -6.300 -2.129 8.909 1.00 95.00 87 LEU A C 1
ATOM 684 O O . LEU A 1 87 ? -6.494 -2.550 10.052 1.00 95.00 87 LEU A O 1
ATOM 688 N N . PHE A 1 88 ? -7.068 -1.187 8.351 1.00 93.44 88 PHE A N 1
ATOM 689 C CA . PHE A 1 88 ? -8.166 -0.512 9.048 1.00 93.44 88 PHE A CA 1
ATOM 690 C C . PHE A 1 88 ? -9.252 -1.498 9.497 1.00 93.44 88 PHE A C 1
ATOM 692 O O . PHE A 1 88 ? -9.678 -1.503 10.659 1.00 93.44 88 PHE A O 1
ATOM 699 N N . GLU A 1 89 ? -9.670 -2.380 8.590 1.00 92.19 89 GLU A N 1
ATOM 700 C CA . GLU A 1 89 ? -10.705 -3.381 8.853 1.00 92.19 89 GLU A CA 1
ATOM 701 C C . GLU A 1 89 ? -10.276 -4.390 9.920 1.00 92.19 89 GLU A C 1
ATOM 703 O O . GLU A 1 89 ? -11.099 -4.852 10.707 1.00 92.19 89 GLU A O 1
ATOM 708 N N . ARG A 1 90 ? -8.977 -4.665 10.029 1.00 91.00 90 ARG A N 1
ATOM 709 C CA . ARG A 1 90 ? -8.401 -5.527 11.071 1.00 91.00 90 ARG A CA 1
ATOM 710 C C . ARG A 1 90 ? -8.041 -4.803 12.365 1.00 91.00 90 ARG A C 1
ATOM 712 O O . ARG A 1 90 ? -7.602 -5.456 13.302 1.00 91.00 90 ARG A O 1
ATOM 719 N N . GLN A 1 91 ? -8.233 -3.482 12.436 1.00 90.00 91 GLN A N 1
ATOM 720 C CA . GLN A 1 91 ? -7.823 -2.660 13.585 1.00 90.00 91 GLN A CA 1
ATOM 721 C C . GLN A 1 91 ? -6.338 -2.846 13.942 1.00 90.00 91 GLN A C 1
ATOM 723 O O . GLN A 1 91 ? -5.951 -2.753 15.108 1.00 90.00 91 GLN A O 1
ATOM 728 N N . VAL A 1 92 ? -5.504 -3.106 12.929 1.00 91.50 92 VAL A N 1
ATOM 729 C CA . VAL A 1 92 ? -4.064 -3.299 13.102 1.00 91.50 92 VAL A CA 1
ATOM 730 C C . VAL A 1 92 ? -3.439 -1.982 13.544 1.00 91.50 92 VAL A C 1
ATOM 732 O O . VAL A 1 92 ? -3.635 -0.945 12.910 1.00 91.50 92 VAL A O 1
ATOM 735 N N . ARG A 1 93 ? -2.678 -2.022 14.639 1.00 89.19 93 ARG A N 1
ATOM 736 C CA . ARG A 1 93 ? -1.967 -0.860 15.179 1.00 89.19 93 ARG A CA 1
ATOM 737 C C . ARG A 1 93 ? -0.479 -1.008 14.908 1.00 89.19 93 ARG A C 1
ATOM 739 O O . ARG A 1 93 ? 0.159 -1.914 15.429 1.00 89.19 93 ARG A O 1
ATOM 746 N N . LEU A 1 94 ? 0.046 -0.101 14.100 1.00 92.44 94 LEU A N 1
ATOM 747 C CA . LEU A 1 94 ? 1.439 -0.041 13.672 1.00 92.44 94 LEU A CA 1
ATOM 748 C C . LEU A 1 94 ? 1.894 1.419 13.679 1.00 92.44 94 LEU A C 1
ATOM 750 O O . LEU A 1 94 ? 1.066 2.334 13.649 1.00 92.44 94 LEU A O 1
ATOM 754 N N . SER A 1 95 ? 3.204 1.648 13.692 1.00 93.44 95 SER A N 1
ATOM 755 C CA . SER A 1 95 ? 3.740 2.986 13.432 1.00 93.44 95 SER A CA 1
ATOM 756 C C . SER A 1 95 ? 3.453 3.420 11.988 1.00 93.44 95 SER A C 1
ATOM 758 O O . SER A 1 95 ? 3.299 2.580 11.103 1.00 93.44 95 SER A O 1
ATOM 760 N N . LEU A 1 96 ? 3.439 4.730 11.713 1.00 91.62 96 LEU A N 1
ATOM 761 C CA . LEU A 1 96 ? 3.229 5.247 10.351 1.00 91.62 96 LEU A CA 1
ATOM 762 C C . LEU A 1 96 ? 4.210 4.624 9.340 1.00 91.62 96 LEU A C 1
ATOM 764 O O . LEU A 1 96 ? 3.806 4.183 8.272 1.00 91.62 96 LEU A O 1
ATOM 768 N N . ARG A 1 97 ? 5.487 4.499 9.719 1.00 94.62 97 ARG A N 1
ATOM 769 C CA . ARG A 1 97 ? 6.524 3.845 8.907 1.00 94.62 97 ARG A CA 1
ATOM 770 C C . ARG A 1 97 ? 6.194 2.385 8.585 1.00 94.62 97 ARG A C 1
ATOM 772 O O . ARG A 1 97 ? 6.466 1.915 7.486 1.00 94.62 97 ARG A O 1
ATOM 779 N N . GLU A 1 98 ? 5.643 1.645 9.538 1.00 96.31 98 GLU A N 1
ATOM 780 C CA . GLU A 1 98 ? 5.248 0.252 9.327 1.00 96.31 98 GLU A CA 1
ATOM 781 C C . GLU A 1 98 ? 3.979 0.138 8.477 1.00 96.31 98 GLU A C 1
ATOM 783 O O . GLU A 1 98 ? 3.918 -0.744 7.622 1.00 96.31 98 GLU A O 1
ATOM 788 N N . ILE A 1 99 ? 3.006 1.038 8.666 1.00 95.81 99 ILE A N 1
ATOM 789 C CA . ILE A 1 99 ? 1.790 1.125 7.843 1.00 95.81 99 ILE A CA 1
ATOM 790 C C . ILE A 1 99 ? 2.170 1.356 6.379 1.00 95.81 99 ILE A C 1
ATOM 792 O O . ILE A 1 99 ? 1.859 0.517 5.535 1.00 95.81 99 ILE A O 1
ATOM 796 N N . GLU A 1 100 ? 2.895 2.437 6.085 1.00 95.69 100 GLU A N 1
ATOM 797 C CA . GLU A 1 100 ? 3.308 2.774 4.715 1.00 95.69 100 GLU A CA 1
ATOM 798 C C . GLU A 1 100 ? 4.208 1.691 4.116 1.00 95.69 100 GLU A C 1
ATOM 800 O O . GLU A 1 100 ? 4.069 1.303 2.953 1.00 95.69 100 GLU A O 1
ATOM 805 N N . GLY A 1 101 ? 5.095 1.124 4.938 1.00 97.62 101 GLY A N 1
ATOM 806 C CA . GLY A 1 101 ? 5.935 0.004 4.545 1.00 97.62 101 GLY A CA 1
ATOM 807 C C . GLY A 1 101 ? 5.144 -1.230 4.125 1.00 97.62 101 GLY A C 1
ATOM 808 O O . GLY A 1 101 ? 5.461 -1.842 3.103 1.00 97.62 101 GLY A O 1
ATOM 809 N N . PHE A 1 102 ? 4.108 -1.591 4.885 1.00 98.25 102 PHE A N 1
ATOM 810 C CA . PHE A 1 102 ? 3.239 -2.719 4.568 1.00 98.25 102 PHE A CA 1
ATOM 811 C C . PHE A 1 102 ? 2.415 -2.429 3.314 1.00 98.25 102 PHE A C 1
ATOM 813 O O . PHE A 1 102 ? 2.352 -3.272 2.419 1.00 98.25 102 PHE A O 1
ATOM 820 N N . CYS A 1 103 ? 1.854 -1.224 3.190 1.00 97.88 103 CYS A N 1
ATOM 821 C CA . CYS A 1 103 ? 1.111 -0.817 2.001 1.00 97.88 103 CYS A CA 1
ATOM 822 C C . CYS A 1 103 ? 1.980 -0.850 0.734 1.00 97.88 103 CYS A C 1
ATOM 824 O O . CYS A 1 103 ? 1.540 -1.341 -0.310 1.00 97.88 103 CYS A O 1
ATOM 826 N N . ASN A 1 104 ? 3.258 -0.470 0.829 1.00 98.19 104 ASN A N 1
ATOM 827 C CA . ASN A 1 104 ? 4.225 -0.604 -0.264 1.00 98.19 104 ASN A CA 1
ATOM 828 C C . ASN A 1 104 ? 4.539 -2.057 -0.662 1.00 98.19 104 ASN A C 1
ATOM 830 O O . ASN A 1 104 ? 4.949 -2.294 -1.802 1.00 98.19 104 ASN A O 1
ATOM 834 N N . LEU A 1 105 ? 4.272 -3.056 0.186 1.00 98.62 105 LEU A N 1
ATOM 835 C CA . LEU A 1 105 ? 4.313 -4.456 -0.257 1.00 98.62 105 LEU A CA 1
ATOM 836 C C . LEU A 1 105 ? 3.206 -4.776 -1.277 1.00 98.62 105 LEU A C 1
ATOM 838 O O . LEU A 1 105 ? 3.384 -5.673 -2.101 1.00 98.62 105 LEU A O 1
ATOM 842 N N . GLY A 1 106 ? 2.098 -4.026 -1.274 1.00 98.31 106 GLY A N 1
ATOM 843 C CA . GLY A 1 106 ? 1.064 -4.092 -2.310 1.00 98.31 106 GLY A CA 1
ATOM 844 C C . GLY A 1 106 ? 1.598 -3.671 -3.682 1.00 98.31 106 GLY A C 1
ATOM 845 O O . GLY A 1 106 ? 1.439 -4.417 -4.651 1.00 98.31 106 GLY A O 1
ATOM 846 N N . ASN A 1 107 ? 2.316 -2.541 -3.744 1.00 97.81 107 ASN A N 1
ATOM 847 C CA . ASN A 1 107 ? 3.039 -2.093 -4.943 1.00 97.81 107 ASN A CA 1
ATOM 848 C C . ASN A 1 107 ? 4.009 -3.180 -5.433 1.00 97.81 107 ASN A C 1
ATOM 850 O O . ASN A 1 107 ? 3.928 -3.637 -6.577 1.00 97.81 107 ASN A O 1
ATOM 854 N N . TYR A 1 108 ? 4.881 -3.651 -4.536 1.00 98.56 108 TYR A N 1
ATOM 855 C CA . TYR A 1 108 ? 5.846 -4.713 -4.821 1.00 98.56 108 TYR A CA 1
ATOM 856 C C . TYR A 1 108 ? 5.185 -5.965 -5.407 1.00 98.56 108 TYR A C 1
ATOM 858 O O . TYR A 1 108 ? 5.668 -6.504 -6.406 1.00 98.56 108 TYR A O 1
ATOM 866 N N . LEU A 1 109 ? 4.071 -6.421 -4.828 1.00 98.38 109 LEU A N 1
ATOM 867 C CA . LEU A 1 109 ? 3.384 -7.630 -5.272 1.00 98.38 109 LEU A CA 1
ATOM 868 C C . LEU A 1 109 ? 2.822 -7.488 -6.691 1.00 98.38 109 LEU A C 1
ATOM 870 O O . LEU A 1 109 ? 2.910 -8.431 -7.480 1.00 98.38 109 LEU A O 1
ATOM 874 N N . VAL A 1 110 ? 2.250 -6.328 -7.020 1.00 98.38 110 VAL A N 1
ATOM 875 C CA . VAL A 1 110 ? 1.733 -6.045 -8.367 1.00 98.38 110 VAL A CA 1
ATOM 876 C C . VAL A 1 110 ? 2.867 -6.029 -9.380 1.00 98.38 110 VAL A C 1
ATOM 878 O O . VAL A 1 110 ? 2.810 -6.761 -10.371 1.00 98.38 110 VAL A O 1
ATOM 881 N N . PHE A 1 111 ? 3.905 -5.232 -9.126 1.00 98.25 111 PHE A N 1
ATOM 882 C CA . PHE A 1 111 ? 4.996 -5.046 -10.080 1.00 98.25 111 PHE A CA 1
ATOM 883 C C . PHE A 1 111 ? 5.796 -6.339 -10.284 1.00 98.25 111 PHE A C 1
ATOM 885 O O . PHE A 1 111 ? 6.112 -6.690 -11.418 1.00 98.25 111 PHE A O 1
ATOM 892 N N . SER A 1 112 ? 6.027 -7.119 -9.222 1.00 97.50 112 SER A N 1
ATOM 893 C CA . SER A 1 112 ? 6.752 -8.399 -9.308 1.00 97.50 112 SER A CA 1
ATOM 894 C C . SER A 1 112 ? 6.034 -9.459 -10.145 1.00 97.50 112 SER A C 1
ATOM 896 O O . SER A 1 112 ? 6.665 -10.390 -10.636 1.00 97.50 112 SER A O 1
ATOM 898 N N . ARG A 1 113 ? 4.714 -9.341 -10.324 1.00 96.62 113 ARG A N 1
ATOM 899 C CA . ARG A 1 113 ? 3.904 -10.305 -11.085 1.00 96.62 113 ARG A CA 1
ATOM 900 C C . ARG A 1 113 ? 3.661 -9.906 -12.531 1.00 96.62 113 ARG A C 1
ATOM 902 O O . ARG A 1 113 ? 3.057 -10.678 -13.271 1.00 96.62 113 ARG A O 1
ATOM 909 N N . LYS A 1 114 ? 4.109 -8.716 -12.934 1.00 95.38 114 LYS A N 1
ATOM 910 C CA . LYS A 1 114 ? 3.943 -8.196 -14.296 1.00 95.38 114 LYS A CA 1
ATOM 911 C C . LYS A 1 114 ? 5.286 -7.724 -14.854 1.00 95.38 114 LYS A C 1
ATOM 913 O O . LYS A 1 114 ? 5.466 -6.518 -15.043 1.00 95.38 114 LYS A O 1
ATOM 918 N N . PRO A 1 115 ? 6.238 -8.648 -15.098 1.00 94.2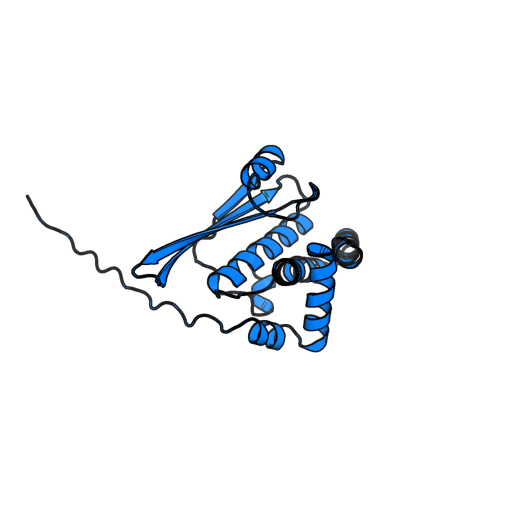5 115 PRO A N 1
ATOM 919 C CA . PRO A 1 115 ? 7.575 -8.286 -15.548 1.00 94.25 115 PRO A CA 1
ATOM 920 C C . PRO A 1 115 ? 7.523 -7.435 -16.818 1.00 94.25 115 PRO A C 1
ATOM 922 O O . PRO A 1 115 ? 6.926 -7.812 -17.822 1.00 94.25 115 PRO A O 1
ATOM 925 N N . SER A 1 116 ? 8.128 -6.257 -16.747 1.00 97.50 116 SER A N 1
ATOM 926 C CA . SER A 1 116 ? 8.267 -5.305 -17.846 1.00 97.50 116 SER A CA 1
ATOM 927 C C . SER A 1 116 ? 9.353 -4.291 -17.475 1.00 97.50 116 SER A C 1
ATOM 929 O O . SER A 1 116 ? 9.625 -4.123 -16.282 1.00 97.50 116 SER A O 1
ATOM 931 N N . PRO A 1 117 ? 9.940 -3.558 -18.438 1.00 98.12 117 PRO A N 1
ATOM 932 C CA . PRO A 1 117 ? 10.890 -2.489 -18.121 1.00 98.12 117 PRO A CA 1
ATOM 933 C C . PRO A 1 117 ? 10.319 -1.465 -17.128 1.00 98.12 117 PRO A C 1
ATOM 935 O O . PRO A 1 117 ? 11.005 -1.042 -16.199 1.00 98.12 117 PRO A O 1
ATOM 938 N N . MET A 1 118 ? 9.030 -1.136 -17.270 1.00 97.50 118 MET A N 1
ATOM 939 C CA . MET A 1 118 ? 8.324 -0.255 -16.342 1.00 97.50 118 MET A CA 1
ATOM 940 C C . MET A 1 118 ? 8.198 -0.869 -14.940 1.00 97.50 118 MET A C 1
ATOM 942 O O . MET A 1 118 ? 8.459 -0.183 -13.956 1.00 97.50 118 MET A O 1
ATOM 946 N N . ALA A 1 119 ? 7.848 -2.154 -14.825 1.00 98.12 119 ALA A N 1
ATOM 947 C CA . ALA A 1 119 ? 7.792 -2.835 -13.530 1.00 98.12 119 ALA A CA 1
ATOM 948 C C . ALA A 1 119 ? 9.161 -2.865 -12.839 1.00 98.12 119 ALA A C 1
ATOM 950 O O . ALA A 1 119 ? 9.248 -2.584 -11.646 1.00 98.12 119 ALA A O 1
ATOM 951 N N . SER A 1 120 ? 10.232 -3.154 -13.582 1.00 98.38 120 SER A N 1
ATOM 952 C CA . SER A 1 120 ? 11.601 -3.137 -13.058 1.00 98.38 120 SER A CA 1
ATOM 953 C C . SER A 1 120 ? 12.000 -1.750 -12.558 1.00 98.38 120 SER A C 1
ATOM 955 O O . SER A 1 120 ? 12.594 -1.634 -11.487 1.00 98.38 120 SER A O 1
ATOM 957 N N . TYR A 1 121 ? 11.634 -0.697 -13.293 1.00 98.00 121 TYR A N 1
ATOM 958 C CA . TYR A 1 121 ? 11.852 0.684 -12.871 1.00 98.00 121 TYR A CA 1
ATOM 959 C C . TYR A 1 121 ? 11.087 1.019 -11.579 1.00 98.00 121 TYR A C 1
ATOM 961 O O . TYR A 1 121 ? 11.684 1.507 -10.622 1.00 98.00 121 TYR A O 1
ATOM 969 N N . LEU A 1 122 ? 9.797 0.680 -11.500 1.00 97.38 122 LEU A N 1
ATOM 970 C CA . LEU A 1 122 ? 8.972 0.930 -10.311 1.00 97.38 122 LEU A CA 1
ATOM 971 C C . LEU A 1 122 ? 9.456 0.147 -9.078 1.00 97.38 122 LEU A C 1
ATOM 973 O O . LEU A 1 122 ? 9.516 0.699 -7.981 1.00 97.38 122 LEU A O 1
ATOM 977 N N . LEU A 1 123 ? 9.856 -1.118 -9.247 1.00 98.31 123 LEU A N 1
ATOM 978 C CA . LEU A 1 123 ? 10.453 -1.929 -8.178 1.00 98.31 123 LEU A CA 1
ATOM 979 C C . LEU A 1 123 ? 11.775 -1.339 -7.683 1.00 98.31 123 LEU A C 1
ATOM 981 O O . LEU A 1 123 ? 12.021 -1.306 -6.477 1.00 98.31 123 LEU A O 1
ATOM 985 N N . LYS A 1 124 ? 12.618 -0.856 -8.604 1.00 97.94 124 LYS A N 1
ATOM 986 C CA . LYS A 1 124 ? 13.861 -0.168 -8.251 1.00 97.94 124 LYS A CA 1
ATOM 987 C C . LYS A 1 124 ? 13.565 1.091 -7.439 1.00 97.94 124 LYS A C 1
ATOM 989 O O . LYS A 1 124 ? 14.208 1.276 -6.411 1.00 97.94 124 LYS A O 1
ATOM 994 N N . ASN A 1 125 ? 12.579 1.895 -7.845 1.00 95.62 125 ASN A N 1
ATOM 995 C CA . ASN A 1 125 ? 12.187 3.106 -7.122 1.00 95.62 125 ASN A CA 1
ATOM 996 C C . ASN A 1 125 ? 11.747 2.808 -5.682 1.00 95.62 125 ASN A C 1
ATOM 998 O O . ASN A 1 125 ? 12.241 3.465 -4.775 1.00 95.62 125 ASN A O 1
ATOM 1002 N N . LEU A 1 126 ? 10.929 1.771 -5.447 1.00 95.44 126 LEU A N 1
ATOM 1003 C CA . LEU A 1 126 ? 10.572 1.352 -4.079 1.00 95.44 126 LEU A CA 1
ATOM 1004 C C . LEU A 1 126 ? 11.815 1.063 -3.221 1.00 95.44 126 LEU A C 1
ATOM 1006 O O . LEU A 1 126 ? 11.864 1.409 -2.045 1.00 95.44 126 LEU A O 1
ATOM 1010 N N . GLN A 1 127 ? 12.826 0.413 -3.804 1.00 97.19 127 GLN A N 1
ATOM 1011 C CA . GLN A 1 127 ? 14.032 0.012 -3.083 1.00 97.19 127 GLN A CA 1
ATOM 1012 C C . GLN A 1 127 ? 14.939 1.197 -2.727 1.00 97.19 127 GLN A C 1
ATOM 1014 O O . GLN A 1 127 ? 15.519 1.200 -1.635 1.00 97.19 127 GLN A O 1
ATOM 1019 N N . ILE A 1 128 ? 15.083 2.160 -3.643 1.00 96.69 128 ILE A N 1
ATOM 1020 C CA . ILE A 1 128 ? 16.030 3.280 -3.517 1.00 96.69 128 ILE A CA 1
ATOM 1021 C C . ILE A 1 128 ? 15.423 4.550 -2.915 1.00 96.69 128 ILE A C 1
ATOM 1023 O O . ILE A 1 128 ? 16.188 5.457 -2.613 1.00 96.69 128 ILE A O 1
ATOM 1027 N N . ASP A 1 129 ? 14.101 4.614 -2.734 1.00 94.12 129 ASP A N 1
ATOM 1028 C CA . ASP A 1 129 ? 13.412 5.730 -2.074 1.00 94.12 129 ASP A CA 1
ATOM 1029 C C . ASP A 1 129 ? 14.038 6.014 -0.695 1.00 94.12 129 ASP A C 1
ATOM 1031 O O . ASP A 1 129 ? 14.103 5.141 0.183 1.00 94.12 129 ASP A O 1
ATOM 1035 N N . ASP A 1 130 ? 14.576 7.215 -0.523 1.00 94.44 130 ASP A N 1
ATOM 1036 C CA . ASP A 1 130 ? 15.306 7.634 0.667 1.00 94.44 130 ASP A CA 1
ATOM 1037 C C . ASP A 1 130 ? 14.392 8.182 1.769 1.00 94.44 130 ASP A C 1
ATOM 1039 O O . ASP A 1 130 ? 14.857 8.356 2.900 1.00 94.44 130 ASP A O 1
ATOM 1043 N N . ASP A 1 131 ? 13.091 8.348 1.501 1.00 92.56 131 ASP A N 1
ATOM 1044 C CA . ASP A 1 131 ? 12.130 8.781 2.506 1.00 92.56 131 ASP A CA 1
ATOM 1045 C C . ASP A 1 131 ? 12.118 7.790 3.692 1.00 92.56 131 ASP A C 1
ATOM 1047 O O . ASP A 1 131 ? 11.952 6.575 3.510 1.00 92.56 131 ASP A O 1
ATOM 1051 N N . PRO A 1 132 ? 12.299 8.265 4.938 1.00 92.69 132 PRO A N 1
ATOM 1052 C CA . PRO A 1 132 ? 12.432 7.391 6.102 1.00 92.69 132 PRO A CA 1
ATOM 1053 C C . PRO A 1 132 ? 11.145 6.622 6.438 1.00 92.69 132 PRO A C 1
ATOM 1055 O O . PRO A 1 132 ? 11.215 5.560 7.071 1.00 92.69 132 PRO A O 1
ATOM 1058 N N . ILE A 1 133 ? 9.986 7.140 6.030 1.00 92.31 133 ILE A N 1
ATOM 1059 C CA . ILE A 1 133 ? 8.663 6.569 6.278 1.00 9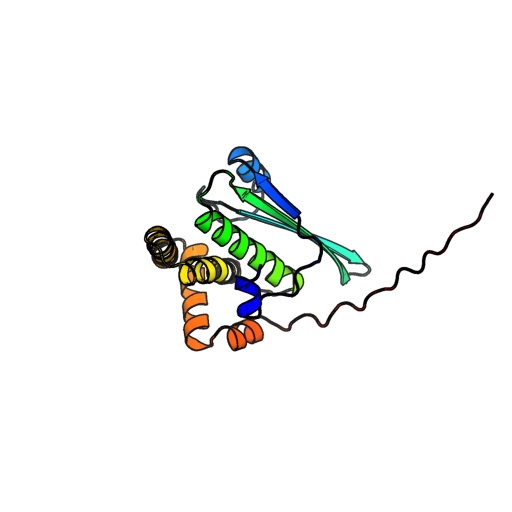2.31 133 ILE A CA 1
ATOM 1060 C C . ILE A 1 133 ? 8.279 5.637 5.129 1.00 92.31 133 ILE A C 1
ATOM 1062 O O . ILE A 1 133 ? 8.024 4.461 5.388 1.00 92.31 133 ILE A O 1
ATOM 1066 N N . TYR A 1 134 ? 8.299 6.105 3.880 1.00 92.81 134 TYR A N 1
ATOM 1067 C CA . TYR A 1 134 ? 7.836 5.304 2.739 1.00 92.81 134 TYR A CA 1
ATOM 1068 C C . TYR A 1 134 ? 8.891 4.298 2.278 1.00 92.81 134 TYR A C 1
ATOM 1070 O O . TYR A 1 134 ? 8.680 3.087 2.409 1.00 92.81 134 TYR A O 1
ATOM 1078 N N . GLY A 1 135 ? 10.047 4.763 1.801 1.00 94.69 135 GLY A N 1
ATOM 1079 C CA . GLY A 1 135 ? 11.140 3.891 1.367 1.00 94.69 135 GLY A CA 1
ATOM 1080 C C . GLY A 1 135 ? 11.764 3.110 2.527 1.00 94.69 135 GLY A C 1
ATOM 1081 O O . GLY A 1 135 ? 11.966 1.891 2.464 1.00 94.69 135 GLY A O 1
ATOM 1082 N N . GLY A 1 136 ? 12.003 3.787 3.651 1.00 96.44 136 GLY A N 1
ATOM 1083 C CA . GLY A 1 136 ? 12.513 3.188 4.882 1.00 96.44 136 GLY A CA 1
ATOM 1084 C C . GLY A 1 136 ? 11.543 2.194 5.524 1.00 96.44 136 GLY A C 1
ATOM 1085 O O . GLY A 1 136 ? 11.993 1.210 6.125 1.00 96.44 136 GLY A O 1
ATOM 1086 N N . GLY A 1 137 ? 10.234 2.426 5.410 1.00 97.44 137 GLY A N 1
ATOM 1087 C CA . GLY A 1 137 ? 9.184 1.485 5.801 1.00 97.44 137 GLY A CA 1
ATOM 1088 C C . GLY A 1 137 ? 9.103 0.287 4.862 1.00 97.44 137 GLY A C 1
ATOM 1089 O O . GLY A 1 137 ? 9.056 -0.854 5.328 1.00 97.44 137 GLY A O 1
ATOM 1090 N N . TYR A 1 138 ? 9.169 0.518 3.548 1.00 98.38 138 TYR A N 1
ATOM 1091 C CA . TYR A 1 138 ? 9.164 -0.551 2.550 1.00 98.38 138 TYR A CA 1
ATOM 1092 C C . TYR A 1 138 ? 10.321 -1.519 2.780 1.00 98.38 138 TYR A C 1
ATOM 1094 O O . TYR A 1 138 ? 10.088 -2.717 2.913 1.00 98.38 138 TYR A O 1
ATOM 1102 N N . ARG A 1 139 ? 11.561 -1.029 2.914 1.00 98.56 139 ARG A N 1
ATOM 1103 C CA . ARG A 1 139 ? 12.727 -1.897 3.168 1.00 98.56 139 ARG A CA 1
ATOM 1104 C C . ARG A 1 139 ? 12.578 -2.714 4.454 1.00 98.56 139 ARG A C 1
ATOM 1106 O O . ARG A 1 139 ? 12.942 -3.890 4.478 1.00 98.56 139 ARG A O 1
ATOM 1113 N N . LEU A 1 140 ? 12.022 -2.111 5.508 1.00 98.31 140 LEU A N 1
ATOM 1114 C CA . LEU A 1 140 ? 11.747 -2.795 6.773 1.00 98.31 140 LEU A CA 1
ATOM 1115 C C . LEU A 1 140 ? 10.757 -3.951 6.571 1.00 98.31 140 LEU A C 1
ATOM 1117 O O . LEU A 1 140 ? 11.045 -5.084 6.959 1.00 98.31 140 LEU A O 1
ATOM 1121 N N . MET A 1 141 ? 9.611 -3.678 5.951 1.00 98.31 141 MET A N 1
ATOM 1122 C CA . MET A 1 141 ? 8.559 -4.673 5.736 1.00 98.31 141 MET A CA 1
ATOM 1123 C C . MET A 1 141 ? 8.946 -5.714 4.685 1.00 98.31 141 MET A C 1
ATOM 1125 O O . MET A 1 141 ? 8.626 -6.890 4.843 1.00 98.31 141 MET A O 1
ATOM 1129 N N . ARG A 1 142 ? 9.724 -5.334 3.667 1.00 98.56 142 ARG A N 1
ATOM 1130 C CA . ARG A 1 142 ? 10.263 -6.250 2.658 1.00 98.56 142 ARG A CA 1
ATOM 1131 C C . ARG A 1 142 ? 11.201 -7.275 3.283 1.00 98.56 142 ARG A C 1
ATOM 1133 O O . ARG A 1 142 ? 11.047 -8.456 2.987 1.00 98.56 142 ARG A O 1
ATOM 1140 N N . LYS A 1 143 ? 12.083 -6.849 4.197 1.00 98.50 143 LYS A N 1
ATOM 1141 C CA . LYS A 1 143 ? 12.958 -7.746 4.970 1.00 98.50 143 LYS A CA 1
ATOM 1142 C C . LYS A 1 143 ? 12.155 -8.732 5.824 1.00 98.50 143 LYS A C 1
ATOM 1144 O O . LYS A 1 143 ? 12.514 -9.903 5.903 1.00 98.50 143 LYS A O 1
ATOM 1149 N N . GLN A 1 144 ? 11.070 -8.277 6.457 1.00 98.19 144 GLN A N 1
ATOM 1150 C CA . GLN A 1 144 ? 10.187 -9.176 7.208 1.00 98.19 144 GLN A CA 1
ATOM 1151 C C . GLN A 1 144 ? 9.490 -10.173 6.280 1.00 98.19 144 GLN A C 1
ATOM 1153 O O . GLN A 1 144 ? 9.469 -11.363 6.583 1.00 98.19 144 GLN A O 1
ATOM 1158 N N . LEU A 1 145 ? 8.986 -9.709 5.133 1.00 98.38 145 LEU A N 1
ATOM 1159 C CA . LEU A 1 145 ? 8.373 -10.568 4.125 1.00 98.38 145 LEU A CA 1
ATOM 1160 C C . LEU A 1 145 ? 9.353 -11.630 3.604 1.00 98.38 145 LEU A C 1
ATOM 1162 O O . LEU A 1 145 ? 8.965 -12.786 3.484 1.00 98.38 145 LEU A O 1
ATOM 1166 N N . ASP A 1 146 ? 10.611 -11.270 3.341 1.00 98.19 146 ASP A N 1
ATOM 1167 C CA . ASP A 1 146 ? 11.648 -12.220 2.911 1.00 98.19 146 ASP A CA 1
ATOM 1168 C C . ASP A 1 146 ? 11.942 -13.295 3.953 1.00 98.19 146 ASP A C 1
ATOM 1170 O O . ASP A 1 146 ? 12.151 -14.455 3.609 1.00 98.19 146 ASP A O 1
ATOM 1174 N N . SER A 1 147 ? 11.940 -12.921 5.231 1.00 98.12 147 SER A N 1
ATOM 1175 C CA . SER A 1 147 ? 12.229 -13.854 6.319 1.00 98.12 147 SER A CA 1
ATOM 1176 C C . SER A 1 147 ? 11.051 -14.763 6.671 1.00 98.12 147 SER A C 1
ATOM 1178 O O . SER A 1 147 ? 11.273 -15.874 7.147 1.00 98.12 147 SER A O 1
ATOM 1180 N N . LEU A 1 148 ? 9.817 -14.275 6.540 1.00 97.38 148 LEU A N 1
ATOM 1181 C CA . LEU A 1 148 ? 8.623 -14.935 7.076 1.00 97.38 148 LEU A CA 1
ATOM 1182 C C . LEU A 1 148 ? 7.750 -15.569 5.990 1.00 97.38 148 LEU A C 1
ATOM 1184 O O . LEU A 1 148 ? 7.039 -16.535 6.264 1.00 97.38 148 LEU A O 1
ATOM 1188 N N . GLY A 1 149 ? 7.784 -15.027 4.774 1.00 97.75 149 GLY A N 1
ATOM 1189 C CA . GLY A 1 149 ? 6.730 -15.234 3.789 1.00 97.75 149 GLY A CA 1
ATOM 1190 C C . GLY A 1 149 ? 5.442 -14.488 4.159 1.00 97.75 149 GLY A C 1
ATOM 1191 O O . GLY A 1 149 ? 5.296 -13.935 5.250 1.00 97.75 149 GLY A O 1
ATOM 1192 N N . TRP A 1 150 ? 4.495 -14.451 3.219 1.00 96.75 150 TRP A N 1
ATOM 1193 C CA . TRP A 1 150 ? 3.244 -13.704 3.379 1.00 96.75 150 TRP A CA 1
ATOM 1194 C C . TRP A 1 150 ? 2.395 -14.206 4.545 1.00 96.75 150 TRP A C 1
ATOM 1196 O O . TRP A 1 150 ? 1.962 -13.401 5.356 1.00 96.75 150 TRP A O 1
ATOM 1206 N N . GLU A 1 151 ? 2.192 -15.518 4.650 1.00 95.00 151 GLU A N 1
ATOM 1207 C CA . GLU A 1 151 ? 1.330 -16.130 5.668 1.00 95.00 151 GLU A CA 1
ATOM 1208 C C . GLU A 1 151 ? 1.731 -15.709 7.090 1.00 95.00 151 GLU A C 1
ATOM 1210 O O . GLU A 1 151 ? 0.968 -15.026 7.773 1.00 95.00 151 GLU A O 1
ATOM 1215 N N . LYS A 1 152 ? 2.978 -15.988 7.484 1.00 95.75 152 LYS A N 1
ATOM 1216 C CA . LYS A 1 152 ? 3.500 -15.640 8.815 1.00 95.75 152 LYS A CA 1
ATOM 1217 C C . LYS A 1 152 ? 3.611 -14.134 9.045 1.00 95.75 152 LYS A C 1
ATOM 1219 O O . LYS A 1 152 ? 3.470 -13.671 10.176 1.00 95.75 152 LYS A O 1
ATOM 1224 N N . LEU A 1 153 ? 3.877 -13.349 7.996 1.00 96.31 153 LEU A N 1
ATOM 1225 C CA . LEU A 1 153 ? 3.858 -11.891 8.113 1.00 96.31 153 LEU A CA 1
ATOM 1226 C C . LEU A 1 153 ? 2.449 -11.397 8.463 1.00 96.31 153 LEU A C 1
ATOM 1228 O O . LEU A 1 153 ? 2.311 -10.580 9.367 1.00 96.31 153 LEU A O 1
ATOM 1232 N N . LEU A 1 154 ? 1.411 -11.897 7.790 1.00 94.56 154 LEU A N 1
ATOM 1233 C CA . LEU A 1 154 ? 0.028 -11.496 8.057 1.00 94.56 154 LEU A CA 1
ATOM 1234 C C . LEU A 1 154 ? -0.444 -11.949 9.442 1.00 94.56 154 LEU A C 1
ATOM 1236 O O . LEU A 1 154 ? -1.094 -11.164 10.127 1.00 94.56 154 LEU A O 1
ATOM 1240 N N . GLU A 1 155 ? -0.073 -13.152 9.887 1.00 91.88 155 GLU A N 1
ATOM 1241 C CA . GLU A 1 155 ? -0.340 -13.623 11.256 1.00 91.88 155 GLU A CA 1
ATOM 1242 C C . GLU A 1 155 ? 0.257 -12.685 12.312 1.00 91.88 155 GLU A C 1
ATOM 1244 O O . GLU A 1 155 ? -0.404 -12.341 13.294 1.00 91.88 155 GLU A O 1
ATOM 1249 N N . LYS A 1 156 ? 1.489 -12.211 12.084 1.00 91.62 156 LYS A N 1
ATOM 1250 C CA . LYS A 1 156 ? 2.179 -11.279 12.984 1.00 91.62 156 LYS A CA 1
ATOM 1251 C C . LYS A 1 156 ? 1.473 -9.923 13.096 1.00 91.62 156 LYS A C 1
ATOM 1253 O O . LYS A 1 156 ? 1.543 -9.296 14.150 1.00 91.62 156 LYS A O 1
ATOM 1258 N N . LEU A 1 157 ? 0.822 -9.450 12.030 1.00 87.62 157 LEU A N 1
ATOM 1259 C CA . LEU A 1 157 ? 0.166 -8.135 12.002 1.00 87.62 157 LEU A CA 1
ATOM 1260 C C . LEU A 1 157 ? -1.169 -8.097 12.760 1.00 87.62 157 LEU A C 1
ATOM 1262 O O . LEU A 1 157 ? -1.705 -7.015 12.985 1.00 87.62 157 LEU A O 1
ATOM 1266 N N . GLY A 1 158 ? -1.674 -9.245 13.205 1.00 70.50 158 GLY A N 1
ATOM 1267 C CA . GLY A 1 158 ? -2.869 -9.351 14.033 1.00 70.50 158 GLY A CA 1
ATOM 1268 C C . GLY A 1 158 ? -3.960 -10.203 13.381 1.00 70.50 158 GLY A C 1
ATOM 1269 O O . GLY A 1 158 ? -3.953 -10.424 12.167 1.00 70.50 158 GLY A O 1
ATOM 1270 N N . PRO A 1 159 ? -4.905 -10.718 14.183 1.00 55.97 159 PRO A N 1
ATOM 1271 C CA . PRO A 1 159 ? -5.875 -11.697 13.719 1.00 55.97 159 PRO A CA 1
ATOM 1272 C C . PRO A 1 159 ? -6.798 -11.126 12.635 1.00 55.97 159 PRO A C 1
ATOM 1274 O O . PRO A 1 159 ? -7.209 -9.966 12.666 1.00 55.97 159 PRO A O 1
ATOM 1277 N N . VAL A 1 160 ? -7.187 -11.985 11.692 1.00 50.97 160 VAL A N 1
ATOM 1278 C CA . VAL A 1 160 ? -8.331 -11.743 10.805 1.00 50.97 160 VAL A CA 1
ATOM 1279 C C . VAL A 1 160 ? -9.564 -11.551 11.698 1.00 50.97 160 VAL A C 1
ATOM 1281 O O . VAL A 1 160 ? -9.859 -12.464 12.473 1.00 50.97 160 VAL A O 1
ATOM 1284 N N . PRO A 1 161 ? -10.302 -10.424 11.646 1.00 42.84 161 PRO A N 1
ATOM 1285 C CA . PRO A 1 161 ? -11.554 -10.318 12.368 1.00 42.84 161 PRO A CA 1
ATOM 1286 C C . PRO A 1 161 ? -12.457 -11.437 11.867 1.00 42.84 161 PRO A C 1
ATOM 1288 O O . PRO A 1 161 ? -12.777 -11.528 10.678 1.00 42.84 161 PRO A O 1
ATOM 1291 N N . VAL A 1 162 ? -12.819 -12.321 12.794 1.00 40.22 162 VAL A N 1
ATOM 1292 C CA . VAL A 1 162 ? -13.854 -13.326 12.593 1.00 40.22 162 VAL A CA 1
ATOM 1293 C C . VAL A 1 162 ? -15.079 -12.576 12.088 1.00 40.22 162 VAL A C 1
ATOM 1295 O O . VAL A 1 162 ? -15.511 -11.600 12.698 1.00 40.22 162 VAL A O 1
ATOM 1298 N N . SER A 1 163 ? -15.567 -13.004 10.926 1.00 38.97 163 SER A N 1
ATOM 1299 C CA . SER A 1 163 ? -16.728 -12.469 10.220 1.00 38.97 163 SER A CA 1
ATOM 1300 C C . SER A 1 163 ? -17.762 -11.839 11.154 1.00 38.97 163 SER A C 1
ATOM 1302 O O . SER A 1 163 ? -18.319 -12.529 12.011 1.00 38.97 163 SER A O 1
ATOM 1304 N N . ILE A 1 164 ? -18.068 -10.558 10.937 1.00 38.91 164 ILE A N 1
ATOM 1305 C CA . ILE A 1 164 ? -19.250 -9.917 11.515 1.00 38.91 164 ILE A CA 1
ATOM 1306 C C . ILE A 1 164 ? -20.456 -10.802 11.149 1.00 38.91 164 ILE A C 1
ATOM 1308 O O . ILE A 1 164 ? -20.652 -11.092 9.960 1.00 38.91 164 ILE A O 1
ATOM 1312 N N . PRO A 1 165 ? -21.251 -11.289 12.121 1.00 35.53 165 PRO A N 1
ATOM 1313 C CA . PRO A 1 165 ? -22.410 -12.107 11.809 1.00 35.53 165 PRO A CA 1
ATOM 1314 C C . PRO A 1 165 ? -23.346 -11.285 10.926 1.00 35.53 165 PRO A C 1
ATOM 1316 O O . PRO A 1 165 ? -23.649 -10.131 11.231 1.00 35.53 165 PRO A O 1
ATOM 1319 N N . LYS A 1 166 ? -23.805 -11.882 9.819 1.00 37.72 166 LYS A N 1
ATOM 1320 C CA . LYS A 1 166 ? -24.838 -11.304 8.954 1.00 37.72 166 LYS A CA 1
ATOM 1321 C C . LYS A 1 166 ? -26.060 -10.989 9.821 1.00 37.72 166 LYS A C 1
ATOM 1323 O O . LYS A 1 166 ? -26.877 -11.878 10.065 1.00 37.72 166 LYS A O 1
ATOM 1328 N N . LYS A 1 167 ? -26.223 -9.745 10.282 1.00 35.75 167 LYS A N 1
ATOM 1329 C CA . LYS A 1 167 ? -27.519 -9.296 10.792 1.00 35.75 167 LYS A CA 1
ATOM 1330 C C . LYS A 1 167 ? -28.476 -9.342 9.603 1.00 35.75 167 LYS A C 1
ATOM 1332 O O . LYS A 1 167 ? -28.404 -8.520 8.694 1.00 35.75 167 LYS A O 1
ATOM 1337 N N . LYS A 1 168 ? -29.337 -10.365 9.580 1.00 36.09 168 LYS A N 1
ATOM 1338 C CA . LYS A 1 168 ? -30.565 -10.361 8.785 1.00 36.09 168 LYS A CA 1
ATOM 1339 C C . LYS A 1 168 ? -31.343 -9.120 9.219 1.00 36.09 168 LYS A C 1
ATOM 1341 O O . LYS A 1 168 ? -31.894 -9.106 10.316 1.00 36.09 168 LYS A O 1
ATOM 1346 N N . PHE A 1 169 ? -31.381 -8.090 8.382 1.00 32.97 169 PHE A N 1
ATOM 1347 C CA . PHE A 1 169 ? -32.374 -7.036 8.534 1.00 32.97 169 PHE A CA 1
ATOM 1348 C C . PHE A 1 169 ? -33.738 -7.657 8.229 1.00 32.97 169 PHE A C 1
ATOM 1350 O O . PHE A 1 169 ? -34.086 -7.924 7.081 1.00 32.97 169 PHE A O 1
ATOM 1357 N N . ARG A 1 170 ? -34.479 -7.972 9.292 1.00 31.19 170 ARG A N 1
ATOM 1358 C CA . ARG A 1 170 ? -35.913 -8.227 9.227 1.00 31.19 170 ARG A CA 1
ATOM 1359 C C . ARG A 1 170 ? -36.550 -6.843 9.142 1.00 31.19 170 ARG A C 1
ATOM 1361 O O . ARG A 1 170 ? -36.488 -6.093 10.110 1.00 31.19 170 ARG A O 1
ATOM 1368 N N . PHE A 1 171 ? -37.069 -6.481 7.971 1.00 28.94 171 PHE A N 1
ATOM 1369 C CA . PHE A 1 171 ? -37.889 -5.282 7.822 1.00 28.94 171 PHE A CA 1
ATOM 1370 C C . PHE A 1 171 ? -39.078 -5.407 8.782 1.00 28.94 171 PHE A C 1
ATOM 1372 O O . PHE A 1 171 ? -39.916 -6.292 8.619 1.00 28.94 171 PHE A O 1
ATOM 1379 N N . LEU A 1 172 ? -39.115 -4.563 9.812 1.00 30.44 172 LEU A N 1
ATOM 1380 C CA . LEU A 1 172 ? -40.344 -4.251 10.526 1.00 30.44 172 LEU A CA 1
ATOM 1381 C C . LEU A 1 172 ? -41.025 -3.154 9.712 1.00 30.44 172 LEU A C 1
ATOM 1383 O O . LEU A 1 172 ? -40.591 -2.004 9.716 1.00 30.44 172 LEU A O 1
ATOM 1387 N N . LEU A 1 173 ? -42.044 -3.553 8.952 1.00 28.58 173 LEU A N 1
ATOM 1388 C CA . LEU A 1 173 ? -43.060 -2.636 8.459 1.00 28.58 173 LEU A CA 1
ATOM 1389 C C . LEU A 1 173 ? -43.746 -2.045 9.692 1.00 28.58 173 LEU A C 1
ATOM 1391 O O . LEU A 1 173 ? -44.371 -2.775 10.457 1.00 28.58 173 LEU A O 1
ATOM 1395 N N . PHE A 1 174 ? -43.591 -0.742 9.899 1.00 30.55 174 PHE A N 1
ATOM 1396 C CA . PHE A 1 174 ? -44.508 -0.004 10.749 1.00 30.55 174 PHE A CA 1
ATOM 1397 C C . PHE A 1 174 ? -45.741 0.323 9.910 1.00 30.55 174 PHE A C 1
ATOM 1399 O O . PHE A 1 174 ? -45.677 1.125 8.978 1.00 30.55 174 PHE A O 1
ATOM 1406 N N . GLU A 1 175 ? -46.854 -0.321 10.248 1.00 30.36 175 GLU A N 1
ATOM 1407 C CA . GLU A 1 175 ? -48.173 0.271 10.065 1.00 30.36 175 GLU A CA 1
ATOM 1408 C C . GLU A 1 175 ? -48.229 1.596 10.835 1.00 30.36 175 GLU A C 1
ATOM 1410 O O . GLU A 1 175 ? -47.714 1.688 11.953 1.00 30.36 175 GLU A O 1
ATOM 1415 N N . ASN A 1 176 ? -48.830 2.617 10.219 1.00 29.62 176 ASN A N 1
ATOM 1416 C CA . ASN A 1 176 ? -49.876 3.461 10.811 1.00 29.62 176 ASN A CA 1
ATOM 1417 C C . ASN A 1 176 ? -50.175 4.649 9.883 1.00 29.62 176 ASN A C 1
ATOM 1419 O O . ASN A 1 176 ? -49.423 5.628 9.858 1.00 29.62 176 ASN A O 1
ATOM 1423 N N . LYS A 1 177 ? -51.291 4.574 9.156 1.00 34.47 177 LYS A N 1
ATOM 1424 C CA . LYS A 1 177 ? -52.464 5.448 9.324 1.00 34.47 177 LYS A CA 1
ATOM 1425 C C . LYS A 1 177 ? -53.620 4.930 8.480 1.00 34.47 177 LYS A C 1
ATOM 1427 O O . LYS A 1 177 ? -53.351 4.502 7.338 1.00 34.47 177 LYS A O 1
#

Sequence (177 aa):
MKTLNSVGIGGFPREVGIRLVDRYQLNRLSKGLSLHINGEMRGLTKSVETLEGGKRVDSKHTLYLLKHLPALELEGILAHELMHVWLFERQVRLSLREIEGFCNLGNYLVFSRKPSPMASYLLKNLQIDDDPIYGGGYRLMRKQLDSLGWEKLLEKLGPVPVSIPKKKFRFLLFENK

Foldseek 3Di:
DVLCVVLVQDPFDPDAAEAADALVVVCVVCPPPPDPCPSPDFKDKDKDFDDDPNDTPDMYIYMYGHPPDDPLVSQLRVQLNSLLSSCVQQVQDDPLLQSLLSSNVSSVSSLVVPDDPVSVVSNVCLCPPPPCRNSVSVVVLVVVCVVQPSVRSVVVRHDDPDDDPPPPPPDDDDDDD

Radius of gyration: 18.1 Å; chains: 1; bounding box: 68×36×41 Å

pLDDT: mean 86.53, std 19.25, range [28.58, 98.62]

Organism: NCBI:txid723600

Secondary structure (DSSP, 8-state):
-HHHHTTT-----S-EEEEEE-HHHHHHHHTT-----SS---EEEEEEEEEETTEEEEEEEEEEEETT--HHHHHHHHHHHHHHHHHHHTT----HHHHHHHHHHHHHHHHHTS-SHHHHHHHHHHHH---TTHHHHHHHHHHHHHHHHHHHHHHHT-PPPP---------------